Protein AF-A0A399SV78-F1 (afdb_monomer_lite)

Radius of gyration: 19.12 Å; chains: 1; bounding box: 38×28×61 Å

pLDDT: mean 84.19, std 14.44, range [46.03, 98.56]

Foldseek 3Di:
DDDDDPDDDPPCPPPCPQQDWDADPVRDIDGGNPDDDDDWDADPVPGTDWDQADQPDDVHRDTD

Secondary structure (DSSP, 8-state):
-PPPPPPPPPS---TT---SEEE-TTS-EEE-TT-------EETTTEE--PBPPTTSTTTT-B-

Structure (mmCIF, N/CA/C/O backbone):
data_AF-A0A399SV78-F1
#
_entry.id   AF-A0A399SV78-F1
#
loop_
_atom_site.group_PDB
_atom_site.id
_atom_site.type_symbol
_atom_site.label_atom_id
_atom_site.label_alt_id
_atom_site.label_comp_id
_atom_site.label_asym_id
_atom_site.label_entity_id
_atom_site.label_seq_id
_atom_site.pdbx_PDB_ins_code
_atom_site.Cartn_x
_atom_site.Cartn_y
_atom_site.Cartn_z
_atom_site.occupancy
_atom_site.B_iso_or_equiv
_atom_site.auth_seq_id
_atom_site.auth_comp_id
_atom_site.auth_asym_id
_atom_site.auth_atom_id
_atom_site.pdbx_PDB_model_num
ATOM 1 N N . MET A 1 1 ? -18.992 -22.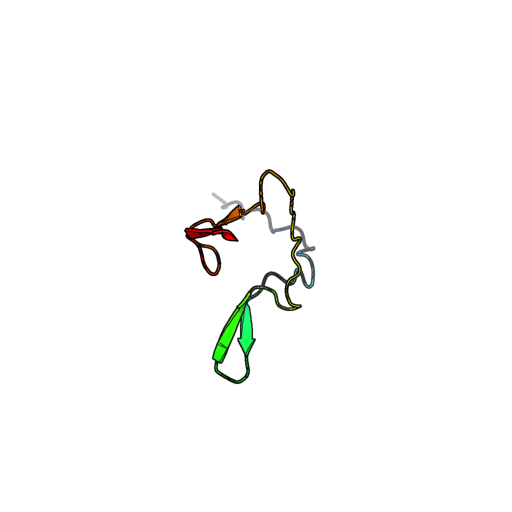317 -44.010 1.00 46.03 1 MET A N 1
ATOM 2 C CA . MET A 1 1 ? -18.896 -21.956 -42.579 1.00 46.03 1 MET A CA 1
ATOM 3 C C . MET A 1 1 ? -17.745 -20.975 -42.419 1.00 46.03 1 MET A C 1
ATOM 5 O O . MET A 1 1 ? -16.601 -21.388 -42.306 1.00 46.03 1 MET A O 1
ATOM 9 N N . THR A 1 2 ? -18.018 -19.680 -42.522 1.00 47.22 2 THR A N 1
ATOM 10 C CA . THR A 1 2 ? -17.037 -18.627 -42.236 1.00 47.22 2 THR A CA 1
ATOM 11 C C . THR A 1 2 ? -17.032 -18.396 -40.728 1.00 47.22 2 THR A C 1
ATOM 13 O O . THR A 1 2 ? -18.058 -18.032 -40.159 1.00 47.22 2 THR A O 1
ATOM 16 N N . ALA A 1 3 ? -15.909 -18.668 -40.065 1.00 54.97 3 ALA A N 1
ATOM 17 C CA . ALA A 1 3 ? -15.757 -18.371 -38.646 1.00 54.97 3 ALA A CA 1
ATO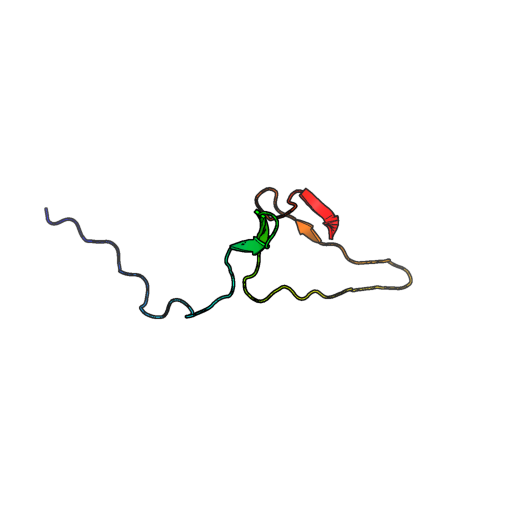M 18 C C . ALA A 1 3 ? -15.812 -16.848 -38.443 1.00 54.97 3 ALA A C 1
ATOM 20 O O . ALA A 1 3 ? -15.018 -16.109 -39.027 1.00 54.97 3 ALA A O 1
ATOM 21 N N . VAL A 1 4 ? -16.766 -16.376 -37.639 1.00 67.81 4 VAL A N 1
ATOM 22 C CA . VAL A 1 4 ? -16.838 -14.972 -37.219 1.00 67.81 4 VAL A CA 1
ATOM 23 C C . VAL A 1 4 ? -15.629 -14.700 -36.327 1.00 67.81 4 VAL A C 1
ATOM 25 O O . VAL A 1 4 ? -15.485 -15.316 -35.271 1.00 67.81 4 VAL A O 1
ATOM 28 N N . ARG A 1 5 ? -14.736 -13.800 -36.757 1.00 63.59 5 ARG A N 1
ATOM 29 C CA . ARG A 1 5 ? -13.668 -13.287 -35.889 1.00 63.59 5 ARG A CA 1
ATOM 30 C C . ARG A 1 5 ? -14.313 -12.601 -34.677 1.00 63.59 5 ARG A C 1
ATOM 32 O O . ARG A 1 5 ? -15.257 -11.833 -34.878 1.00 63.59 5 ARG A O 1
ATOM 39 N N . PRO A 1 6 ? -13.819 -12.836 -33.449 1.00 68.00 6 PRO A N 1
ATOM 40 C CA . PRO A 1 6 ? -14.287 -12.095 -32.286 1.00 68.00 6 PRO A CA 1
ATOM 41 C C . PRO A 1 6 ? -14.054 -10.587 -32.493 1.00 68.00 6 PRO A C 1
ATOM 43 O O . PRO A 1 6 ? -13.108 -10.212 -33.198 1.00 68.00 6 PRO A O 1
ATOM 46 N N . PRO A 1 7 ? -14.922 -9.726 -31.931 1.00 69.38 7 PRO A N 1
ATOM 47 C CA . PRO A 1 7 ? -14.814 -8.283 -32.101 1.00 69.38 7 PRO A CA 1
ATOM 48 C C . PRO A 1 7 ? -13.438 -7.795 -31.637 1.00 69.38 7 PRO A C 1
ATOM 50 O O . PRO A 1 7 ? -12.956 -8.187 -30.574 1.00 69.38 7 PRO A O 1
ATOM 53 N N . GLU A 1 8 ? -12.798 -6.952 -32.451 1.00 68.50 8 GLU A N 1
ATOM 54 C CA . GLU A 1 8 ? -11.563 -6.282 -32.046 1.00 68.50 8 GLU A CA 1
ATOM 55 C C . GLU A 1 8 ? -11.845 -5.399 -30.822 1.00 68.50 8 GLU A C 1
ATOM 57 O O . GLU A 1 8 ? -12.879 -4.721 -30.793 1.00 68.50 8 GLU A O 1
ATOM 62 N N . PRO A 1 9 ? -10.945 -5.372 -29.821 1.00 60.50 9 PRO A N 1
ATOM 63 C CA . PRO A 1 9 ? -11.068 -4.438 -28.715 1.00 60.50 9 PRO A CA 1
ATOM 64 C C . PRO A 1 9 ? -11.177 -3.005 -29.255 1.00 60.50 9 PRO A C 1
ATOM 66 O O . PRO A 1 9 ? -10.529 -2.688 -30.262 1.00 60.50 9 PRO A O 1
ATOM 69 N N . PRO A 1 10 ? -11.952 -2.121 -28.604 1.00 64.50 10 PRO A N 1
ATOM 70 C CA . PRO A 1 10 ? -12.033 -0.724 -29.002 1.00 64.50 10 PRO A CA 1
ATOM 71 C C . PRO A 1 10 ? -10.625 -0.136 -29.153 1.00 64.50 10 PRO A C 1
ATOM 73 O O . PRO A 1 10 ? -9.797 -0.242 -28.244 1.00 64.50 10 PRO A O 1
ATOM 76 N N . ARG A 1 11 ? -10.331 0.483 -30.305 1.00 61.00 11 ARG A N 1
ATOM 77 C CA . ARG A 1 11 ? -9.077 1.227 -30.498 1.00 61.00 11 ARG A CA 1
ATOM 78 C C . ARG A 1 11 ? -9.125 2.470 -29.621 1.00 61.00 11 ARG A C 1
ATOM 80 O O . ARG A 1 11 ? -9.674 3.498 -29.994 1.00 61.00 11 ARG A O 1
ATOM 87 N N . GLY A 1 12 ? -8.583 2.294 -28.430 1.00 56.91 12 GLY A N 1
ATOM 88 C CA . GLY A 1 12 ? -8.577 3.251 -27.336 1.00 56.91 12 GLY A CA 1
ATOM 89 C C . GLY A 1 12 ? -8.145 2.587 -26.033 1.00 56.91 12 GLY A C 1
ATOM 90 O O . GLY A 1 12 ? -8.545 3.049 -24.971 1.00 56.91 12 GLY A O 1
ATOM 91 N N . ALA A 1 13 ? -7.362 1.496 -26.104 1.00 58.91 13 ALA A N 1
ATOM 92 C CA . ALA A 1 13 ? -6.605 1.025 -24.952 1.00 58.91 13 ALA A CA 1
ATOM 93 C C . ALA A 1 13 ? -5.893 2.251 -24.396 1.00 58.91 13 ALA A C 1
ATOM 95 O O . ALA A 1 13 ? -5.192 2.916 -25.164 1.00 58.91 13 ALA A O 1
ATOM 96 N N . HIS A 1 14 ? -6.193 2.580 -23.137 1.00 61.22 14 HIS A N 1
ATOM 97 C CA . HIS A 1 14 ? -5.647 3.713 -22.406 1.00 61.22 14 HIS A CA 1
ATOM 98 C C . HIS A 1 14 ? -4.163 3.771 -22.754 1.00 61.22 14 HIS A C 1
ATOM 100 O O . HIS A 1 14 ? -3.403 2.896 -22.336 1.00 61.22 14 HIS A O 1
ATOM 106 N N . ARG A 1 15 ? -3.780 4.691 -23.650 1.00 57.97 15 ARG A N 1
ATOM 107 C CA . ARG A 1 15 ? -2.372 4.869 -23.975 1.00 57.97 15 ARG A CA 1
ATOM 108 C C . ARG A 1 15 ? -1.794 5.316 -22.644 1.00 57.97 15 ARG A C 1
ATOM 110 O O . ARG A 1 15 ? -2.192 6.361 -22.141 1.00 57.97 15 ARG A O 1
ATOM 117 N N . ASP A 1 16 ? -1.019 4.419 -22.044 1.00 69.69 16 ASP A N 1
ATOM 118 C CA . ASP A 1 16 ? -0.303 4.611 -20.790 1.00 69.69 16 ASP A CA 1
ATOM 119 C C . ASP A 1 16 ? -1.139 4.446 -19.499 1.00 69.69 16 ASP A C 1
ATOM 121 O O . ASP A 1 16 ? -1.158 5.333 -18.653 1.00 69.69 16 ASP A O 1
ATOM 125 N N . SER A 1 17 ? -1.816 3.300 -19.280 1.00 83.12 17 SER A N 1
ATOM 126 C CA . SER A 1 17 ? -2.533 3.053 -18.001 1.00 83.12 17 SER A CA 1
ATOM 127 C C . SER A 1 17 ? -1.621 3.012 -16.765 1.00 83.12 17 SER A C 1
ATOM 129 O O . SER A 1 17 ? -2.089 3.167 -15.643 1.00 83.12 17 SER A O 1
ATOM 131 N N . GLY A 1 18 ? -0.318 2.789 -16.954 1.00 86.25 18 GLY A N 1
ATOM 132 C CA . GLY A 1 18 ? 0.624 2.560 -15.860 1.00 86.25 18 GLY A CA 1
ATOM 133 C C . GLY A 1 18 ? 0.531 1.160 -15.240 1.00 86.25 18 GLY A C 1
ATOM 134 O O . GLY A 1 18 ? 1.416 0.808 -14.462 1.00 86.25 18 GLY A O 1
ATOM 135 N N . ASP A 1 19 ? -0.452 0.333 -15.623 1.00 87.19 19 ASP A N 1
ATOM 136 C CA . ASP A 1 19 ? -0.622 -1.060 -15.177 1.00 87.19 19 ASP A CA 1
ATOM 137 C C . ASP A 1 19 ? 0.378 -1.989 -15.871 1.00 87.19 19 ASP A C 1
ATOM 139 O O . ASP A 1 19 ? 0.039 -2.837 -16.702 1.00 87.19 19 ASP A O 1
ATOM 143 N N . ALA A 1 20 ? 1.650 -1.793 -15.559 1.00 88.62 20 ALA A N 1
ATOM 144 C CA . ALA A 1 20 ? 2.740 -2.566 -16.115 1.00 88.62 20 ALA A CA 1
ATOM 145 C C . ALA A 1 20 ? 3.800 -2.857 -15.056 1.00 88.62 20 ALA A C 1
ATOM 147 O O . ALA A 1 20 ? 3.943 -2.149 -14.056 1.00 88.62 20 ALA A O 1
ATOM 148 N N . TRP A 1 21 ? 4.559 -3.920 -15.311 1.00 89.12 21 TRP A N 1
ATOM 149 C CA . TRP A 1 21 ? 5.784 -4.210 -14.581 1.00 89.12 21 TRP A CA 1
ATOM 150 C C . TRP A 1 21 ? 6.923 -3.327 -15.090 1.00 89.12 21 TRP A C 1
ATOM 152 O O . TRP A 1 21 ? 7.076 -3.161 -16.300 1.00 89.12 21 TRP A O 1
ATOM 162 N N . VAL A 1 22 ? 7.753 -2.842 -14.174 1.00 91.81 22 VAL A N 1
ATOM 163 C CA . VAL A 1 22 ? 9.037 -2.191 -14.466 1.00 91.81 22 VAL A CA 1
ATOM 164 C C . VAL A 1 22 ? 10.160 -2.888 -13.708 1.00 91.81 22 VAL A C 1
ATOM 166 O O . VAL A 1 22 ? 9.926 -3.472 -12.649 1.00 91.81 22 VAL A O 1
ATOM 169 N N . GLU A 1 23 ? 11.366 -2.850 -14.267 1.00 95.00 23 GLU A N 1
ATOM 170 C CA . GLU A 1 23 ? 12.565 -3.458 -13.688 1.00 95.00 23 GLU A CA 1
ATOM 171 C C . GLU A 1 23 ? 13.529 -2.364 -13.213 1.00 95.00 23 GLU A C 1
ATOM 173 O O . GLU A 1 23 ? 13.789 -1.399 -13.936 1.00 95.00 23 GLU A O 1
ATOM 178 N N . GLY A 1 24 ? 14.013 -2.489 -11.977 1.00 90.56 24 GLY A N 1
ATOM 179 C CA . GLY A 1 24 ? 15.016 -1.602 -11.397 1.00 90.56 24 GLY A CA 1
ATOM 180 C C . GLY A 1 24 ? 16.438 -1.930 -11.876 1.00 90.56 24 GLY A C 1
ATOM 181 O O . GLY A 1 24 ? 16.671 -2.998 -12.439 1.00 90.56 24 GLY A O 1
ATOM 182 N N . PRO A 1 25 ? 17.427 -1.053 -11.619 1.00 94.06 25 PRO A N 1
ATOM 183 C CA . PRO A 1 25 ? 18.829 -1.283 -12.002 1.00 94.06 25 PRO A CA 1
ATOM 184 C C . PRO A 1 25 ? 19.464 -2.556 -11.416 1.00 94.06 25 PRO A C 1
ATOM 186 O O . PRO A 1 25 ? 20.518 -2.989 -11.873 1.00 94.06 25 PRO A O 1
ATOM 189 N N . ASP A 1 26 ? 18.847 -3.132 -10.390 1.00 95.88 26 ASP A N 1
ATOM 190 C CA . ASP A 1 26 ? 19.256 -4.343 -9.683 1.00 95.88 26 ASP A CA 1
ATOM 191 C C . ASP A 1 26 ? 18.439 -5.590 -10.079 1.00 95.88 26 ASP A C 1
ATOM 193 O O . ASP A 1 26 ? 18.589 -6.646 -9.463 1.00 95.88 26 ASP A O 1
ATOM 197 N N . GLY A 1 27 ? 17.573 -5.484 -11.093 1.00 94.12 27 GLY A N 1
ATOM 198 C CA . GLY A 1 27 ? 16.723 -6.576 -11.573 1.00 94.12 27 GLY A CA 1
ATOM 199 C C . GLY A 1 27 ? 15.443 -6.796 -10.759 1.00 94.12 27 GLY A C 1
ATOM 200 O O . GLY A 1 27 ? 14.680 -7.723 -11.047 1.00 94.12 27 GLY A O 1
ATOM 201 N N . GLN A 1 28 ? 15.171 -5.973 -9.739 1.00 91.69 28 GLN A N 1
ATOM 202 C CA . GLN A 1 28 ? 13.922 -6.067 -8.981 1.00 91.69 28 GLN A CA 1
ATOM 203 C C . GLN A 1 28 ? 12.731 -5.598 -9.821 1.00 91.69 28 GLN A C 1
ATOM 205 O O . GLN A 1 28 ? 12.820 -4.617 -10.558 1.00 91.69 28 GLN A O 1
ATOM 210 N N . ARG A 1 29 ? 11.589 -6.283 -9.691 1.00 90.00 29 ARG A N 1
ATOM 211 C CA . ARG A 1 29 ? 10.366 -5.972 -10.443 1.00 90.00 29 ARG A CA 1
ATOM 212 C C . ARG A 1 29 ? 9.341 -5.254 -9.575 1.00 90.00 29 ARG A C 1
ATOM 214 O O . ARG A 1 29 ? 8.985 -5.743 -8.507 1.00 90.00 29 ARG A O 1
ATOM 221 N N . PHE A 1 30 ? 8.792 -4.161 -10.093 1.00 87.38 30 PHE A N 1
ATOM 222 C CA . PHE A 1 30 ? 7.768 -3.350 -9.432 1.00 87.38 30 PHE A CA 1
ATOM 223 C C . PHE A 1 30 ? 6.527 -3.221 -10.317 1.00 87.38 30 PHE A C 1
ATOM 225 O O . PHE A 1 30 ? 6.638 -3.140 -11.540 1.00 87.38 30 PHE A O 1
ATOM 232 N N . TRP A 1 31 ? 5.341 -3.225 -9.708 1.00 88.38 31 TRP A N 1
ATOM 233 C CA . TRP A 1 31 ? 4.074 -2.980 -10.402 1.00 88.38 31 TRP A CA 1
ATOM 234 C C . TRP A 1 31 ? 3.716 -1.494 -10.339 1.00 88.38 31 TRP A C 1
ATOM 236 O O . TRP A 1 31 ? 3.780 -0.906 -9.259 1.00 88.38 31 TRP A O 1
ATOM 246 N N . GLY A 1 32 ? 3.297 -0.918 -11.466 1.00 90.31 32 GLY A N 1
ATOM 247 C CA . GLY A 1 32 ? 2.972 0.503 -11.585 1.00 90.31 32 GLY A CA 1
ATOM 248 C C . GLY A 1 32 ? 4.113 1.271 -12.244 1.00 90.31 32 GLY A C 1
ATOM 249 O O . GLY A 1 32 ? 5.046 1.704 -11.570 1.00 90.31 32 GLY A O 1
ATOM 250 N N . ALA A 1 33 ? 4.037 1.472 -13.561 1.00 91.06 33 ALA A N 1
ATOM 251 C CA . ALA A 1 33 ? 5.118 2.076 -14.346 1.00 91.06 33 ALA A CA 1
ATOM 252 C C . ALA A 1 33 ? 5.470 3.513 -13.931 1.00 91.06 33 ALA A C 1
ATOM 254 O O . ALA A 1 33 ? 6.580 3.976 -14.181 1.00 91.06 33 ALA A O 1
ATOM 255 N N . TYR A 1 34 ? 4.534 4.201 -13.278 1.00 89.50 34 TYR A N 1
ATOM 256 C CA . TYR A 1 34 ? 4.681 5.583 -12.819 1.00 89.50 34 TYR A CA 1
ATOM 257 C C . TYR A 1 34 ? 4.706 5.700 -11.287 1.00 89.50 34 TYR A C 1
ATOM 259 O O . TYR A 1 34 ? 4.559 6.794 -10.746 1.00 89.50 34 TYR A O 1
ATOM 267 N N . GLY A 1 35 ? 4.896 4.580 -10.583 1.00 87.38 35 GLY A N 1
ATOM 268 C CA . GLY A 1 35 ? 4.808 4.501 -9.128 1.00 87.38 35 GLY A CA 1
ATOM 269 C C . GLY A 1 35 ? 3.391 4.226 -8.624 1.00 87.38 35 GLY A C 1
ATOM 270 O O . GLY A 1 35 ? 2.469 3.951 -9.392 1.00 87.38 35 GLY A O 1
ATOM 271 N N . ALA A 1 36 ? 3.232 4.277 -7.303 1.00 85.69 36 ALA A N 1
ATOM 272 C CA . ALA A 1 36 ? 1.974 4.010 -6.616 1.00 85.69 36 ALA A CA 1
ATOM 273 C C . ALA A 1 36 ? 1.682 5.099 -5.577 1.00 85.69 36 ALA A C 1
ATOM 275 O O . ALA A 1 36 ? 2.596 5.690 -5.003 1.00 85.69 36 ALA A O 1
ATOM 276 N N . ALA A 1 37 ? 0.398 5.321 -5.307 1.00 87.44 37 ALA A N 1
ATOM 277 C CA . ALA A 1 37 ? -0.086 6.151 -4.211 1.00 87.44 37 ALA A CA 1
ATOM 278 C C . ALA A 1 37 ? -1.082 5.346 -3.366 1.00 87.44 37 ALA A C 1
ATOM 280 O O . ALA A 1 37 ? -1.751 4.447 -3.876 1.00 87.44 37 ALA A O 1
ATOM 281 N N . GLY A 1 38 ? -1.180 5.667 -2.076 1.00 88.75 38 GLY A N 1
ATOM 282 C CA . GLY A 1 38 ? -2.081 5.003 -1.135 1.00 88.75 38 GLY A CA 1
ATOM 283 C C . GLY A 1 38 ? -2.644 5.976 -0.103 1.00 88.75 38 GLY A C 1
ATOM 284 O O . GLY A 1 38 ? -2.129 7.081 0.069 1.00 88.75 38 GLY A O 1
ATOM 285 N N . LEU A 1 39 ? -3.710 5.557 0.576 1.00 94.44 39 LEU A N 1
ATOM 286 C CA . LEU A 1 39 ? -4.327 6.287 1.683 1.00 94.44 39 LEU A CA 1
ATOM 287 C C . LEU A 1 39 ? -4.074 5.533 2.989 1.00 94.44 39 LEU A C 1
ATOM 289 O O . LEU A 1 39 ? -4.192 4.312 3.023 1.00 94.44 39 LEU A O 1
ATOM 293 N N . LEU A 1 40 ? -3.784 6.266 4.066 1.00 96.25 40 LEU A N 1
ATOM 294 C CA . LEU A 1 40 ? -3.776 5.734 5.427 1.00 96.25 40 LEU A CA 1
ATOM 295 C C . LEU A 1 40 ? -5.031 6.229 6.145 1.00 96.25 40 LEU A C 1
ATOM 297 O O . LEU A 1 40 ? -5.164 7.423 6.412 1.00 96.25 40 LEU A O 1
ATOM 301 N N . VAL A 1 41 ? -5.947 5.311 6.452 1.00 97.50 41 VAL A N 1
ATOM 302 C CA . VAL A 1 41 ? -7.165 5.618 7.209 1.00 97.50 41 VAL A CA 1
ATOM 303 C C . VAL A 1 41 ? -6.963 5.159 8.646 1.00 97.50 41 VAL A C 1
ATOM 305 O O . VAL A 1 41 ? -6.788 3.967 8.901 1.00 97.50 41 VAL A O 1
ATOM 308 N N . HIS A 1 42 ? -6.978 6.116 9.572 1.00 98.19 42 HIS A N 1
ATOM 309 C CA . HIS A 1 42 ? -6.775 5.885 10.996 1.00 98.19 42 HIS A CA 1
ATOM 310 C C . HIS A 1 42 ? -7.938 6.465 11.797 1.00 98.19 42 HIS A C 1
ATOM 312 O O . HIS A 1 42 ? -8.264 7.646 11.671 1.00 98.19 42 HIS A O 1
ATOM 318 N N . ASP A 1 43 ? -8.522 5.623 12.637 1.00 98.25 43 ASP A N 1
ATOM 319 C CA . ASP A 1 43 ? -9.495 5.991 13.654 1.00 98.25 43 ASP A CA 1
ATOM 320 C C . ASP A 1 43 ? -8.860 5.750 15.040 1.00 98.25 43 ASP A C 1
ATOM 322 O O . ASP A 1 43 ? -8.330 4.659 15.262 1.00 98.25 43 ASP A O 1
ATOM 326 N N . PRO A 1 44 ? -8.878 6.727 15.971 1.00 98.06 44 PRO A N 1
ATOM 327 C CA . PRO A 1 44 ? -8.196 6.593 17.261 1.00 98.06 44 PRO A CA 1
ATOM 328 C C . PRO A 1 44 ? -8.666 5.418 18.128 1.00 98.06 44 PRO A C 1
ATOM 330 O O . PRO A 1 44 ? -7.873 4.893 18.907 1.00 98.06 44 PRO A O 1
ATOM 333 N N . ASP A 1 45 ? -9.927 5.001 17.990 1.00 98.56 45 ASP A N 1
ATOM 334 C CA . ASP A 1 45 ? -10.529 3.957 18.823 1.00 98.56 45 ASP A CA 1
ATOM 335 C C . ASP A 1 45 ? -10.541 2.591 18.118 1.00 98.56 45 ASP A C 1
ATOM 337 O O . ASP A 1 45 ? -10.504 1.543 18.767 1.00 98.56 45 ASP A O 1
ATOM 341 N N . ARG A 1 46 ? -10.607 2.580 16.781 1.00 97.75 46 ARG A N 1
ATOM 342 C CA . ARG A 1 46 ? -10.747 1.367 15.952 1.00 97.75 46 ARG A CA 1
ATOM 343 C C . ARG A 1 46 ? -9.448 0.943 15.268 1.00 97.75 46 ARG A C 1
ATOM 345 O O . ARG A 1 46 ? -9.369 -0.181 14.776 1.00 97.75 46 ARG A O 1
ATOM 352 N N . GLY A 1 47 ? -8.442 1.813 15.240 1.00 97.62 47 GLY A N 1
ATOM 353 C CA . GLY A 1 47 ? -7.133 1.558 14.650 1.00 97.62 47 GLY A CA 1
ATOM 354 C C . GLY A 1 47 ? -7.047 1.887 13.156 1.00 97.62 47 GLY A C 1
ATOM 355 O O . GLY A 1 47 ? -7.701 2.799 12.649 1.00 97.62 47 GLY A O 1
ATOM 356 N N . VAL A 1 48 ? -6.175 1.164 12.449 1.00 97.94 48 VAL A N 1
ATOM 357 C CA . VAL A 1 48 ? -5.889 1.372 11.020 1.00 97.94 48 VAL A CA 1
ATOM 358 C C . VAL A 1 48 ? -6.711 0.409 10.170 1.00 97.94 48 VAL A C 1
ATOM 360 O O . VAL A 1 48 ? -6.717 -0.797 10.421 1.00 97.94 48 VAL A O 1
ATOM 363 N N . LEU A 1 49 ? -7.373 0.932 9.137 1.00 97.25 49 LEU A N 1
ATOM 364 C CA . LEU A 1 49 ? -8.054 0.103 8.145 1.00 97.25 49 LEU A CA 1
ATOM 365 C C . LEU A 1 49 ? -7.024 -0.552 7.218 1.00 97.25 49 LEU A C 1
ATOM 367 O O . LEU A 1 49 ? -6.218 0.145 6.607 1.00 97.25 49 LEU A O 1
ATOM 371 N N . LEU A 1 50 ? -7.101 -1.876 7.083 1.00 96.69 50 LEU A N 1
ATOM 372 C CA . LEU A 1 50 ? -6.261 -2.661 6.181 1.00 96.69 50 LEU A CA 1
ATOM 373 C C . LEU A 1 50 ? -7.125 -3.420 5.168 1.00 96.69 50 LEU A C 1
ATOM 375 O O . LEU A 1 50 ? -8.194 -3.935 5.504 1.00 96.69 50 LEU A O 1
ATOM 379 N N . GLN A 1 51 ? -6.634 -3.537 3.939 1.00 94.75 51 GLN A N 1
ATOM 380 C CA . GLN A 1 51 ? -7.204 -4.354 2.877 1.00 94.75 51 GLN A CA 1
ATOM 381 C C . GLN A 1 51 ? -6.452 -5.686 2.775 1.00 94.75 51 GLN A C 1
ATOM 383 O O . GLN A 1 51 ? -5.229 -5.724 2.617 1.00 94.75 51 GLN A O 1
ATOM 388 N N . HIS A 1 52 ? -7.192 -6.798 2.790 1.00 96.06 52 HIS A N 1
ATOM 389 C CA . HIS A 1 52 ? -6.625 -8.103 2.452 1.00 96.06 52 HIS A CA 1
ATOM 390 C C . HIS A 1 52 ? -6.449 -8.232 0.938 1.00 96.06 52 HIS A C 1
ATOM 392 O O . HIS A 1 52 ? -7.381 -8.002 0.161 1.00 96.06 52 HIS A O 1
ATOM 398 N N . ARG A 1 53 ? -5.236 -8.579 0.5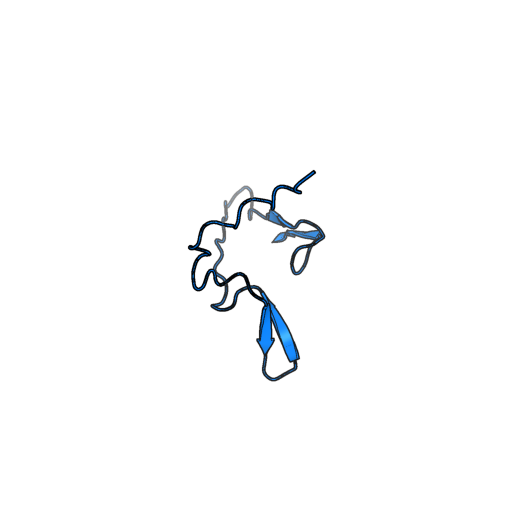10 1.00 94.06 53 ARG A N 1
ATOM 399 C CA . ARG A 1 53 ? -4.872 -8.658 -0.908 1.00 94.06 53 ARG A CA 1
ATOM 400 C C . ARG A 1 53 ? -5.181 -10.039 -1.478 1.00 94.06 53 ARG A C 1
ATOM 402 O O . ARG A 1 53 ? -4.809 -11.058 -0.894 1.00 94.06 53 ARG A O 1
ATOM 409 N N . VAL A 1 54 ? -5.799 -10.076 -2.662 1.00 93.44 54 VAL A N 1
ATOM 410 C CA . VAL A 1 54 ? -6.022 -11.322 -3.416 1.00 93.44 54 VAL A CA 1
ATOM 411 C C . VAL A 1 54 ? -4.697 -12.042 -3.680 1.00 93.44 54 VAL A C 1
ATOM 413 O O . VAL A 1 54 ? -3.674 -11.410 -3.925 1.00 93.44 54 VAL A O 1
ATOM 416 N N . ALA A 1 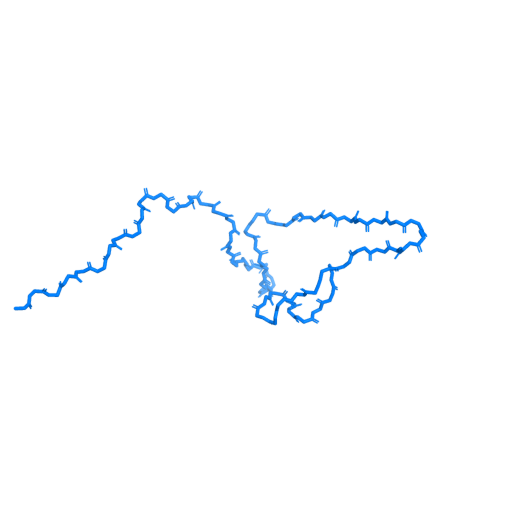55 ? -4.707 -13.376 -3.646 1.00 93.62 55 ALA A N 1
ATOM 417 C CA . ALA A 1 55 ? -3.479 -14.178 -3.659 1.00 93.62 55 ALA A CA 1
ATOM 418 C C . ALA A 1 55 ? -2.572 -13.937 -4.881 1.00 93.62 55 ALA A C 1
ATOM 420 O O . ALA A 1 55 ? -1.359 -14.072 -4.781 1.00 93.62 55 ALA A O 1
ATOM 421 N N . TRP A 1 56 ? -3.150 -13.575 -6.026 1.00 83.69 56 TRP A N 1
ATOM 422 C CA . TRP A 1 56 ? -2.427 -13.384 -7.284 1.00 83.69 56 TRP A CA 1
ATOM 423 C C . TRP A 1 56 ? -1.907 -11.952 -7.501 1.00 83.69 56 TRP A C 1
ATOM 425 O O . TRP A 1 56 ? -1.332 -11.674 -8.552 1.00 83.69 56 TRP A O 1
ATOM 435 N N . SER A 1 57 ? -2.088 -11.032 -6.545 1.00 85.25 57 SER A N 1
ATOM 436 C CA . SER A 1 57 ? -1.504 -9.688 -6.630 1.00 85.25 57 SER A CA 1
ATOM 437 C C . SER A 1 57 ? -0.035 -9.667 -6.195 1.00 85.25 57 SER A C 1
ATOM 439 O O . SER A 1 57 ? 0.448 -10.577 -5.520 1.00 85.25 57 SER A O 1
ATOM 441 N N . HIS A 1 58 ? 0.670 -8.570 -6.489 1.00 78.62 58 HIS A N 1
ATOM 442 C CA . HIS A 1 58 ? 1.957 -8.285 -5.848 1.00 78.62 58 HIS A CA 1
ATOM 443 C C . HIS A 1 58 ? 1.781 -8.300 -4.313 1.00 78.62 58 HIS A C 1
ATOM 445 O O . HIS A 1 58 ? 0.853 -7.669 -3.799 1.00 78.62 58 HIS A O 1
ATOM 451 N N . HIS A 1 59 ? 2.605 -9.085 -3.606 1.00 85.19 59 HIS A N 1
ATOM 452 C CA . HIS A 1 59 ? 2.469 -9.389 -2.170 1.00 85.19 59 HIS A CA 1
ATOM 453 C C . HIS A 1 59 ? 1.072 -9.898 -1.742 1.00 85.19 59 HIS A C 1
ATOM 455 O O . HIS A 1 59 ? 0.555 -9.525 -0.687 1.00 85.19 59 HIS A O 1
ATOM 461 N N . GLY A 1 60 ? 0.436 -10.739 -2.565 1.00 92.06 60 GLY A N 1
ATOM 462 C CA . GLY A 1 60 ? -0.874 -11.331 -2.279 1.00 92.06 60 GLY A CA 1
ATOM 463 C C . GLY A 1 60 ? -0.936 -12.107 -0.957 1.00 92.06 60 GLY A C 1
ATOM 464 O O . GLY A 1 60 ? 0.059 -12.652 -0.482 1.00 92.06 60 GLY A O 1
ATOM 465 N N . GLY A 1 61 ? -2.120 -12.141 -0.342 1.00 95.12 61 GLY A N 1
ATOM 466 C CA . GLY A 1 61 ? -2.352 -12.787 0.955 1.00 95.12 61 GLY A CA 1
ATOM 467 C C . GLY A 1 61 ? -1.959 -11.948 2.175 1.00 95.12 61 GLY A C 1
ATOM 468 O O . GLY A 1 61 ? -2.265 -12.348 3.298 1.00 95.12 61 GLY A O 1
ATOM 469 N N . THR A 1 62 ? -1.336 -10.786 1.972 1.00 95.06 62 THR A N 1
ATOM 470 C CA . THR A 1 62 ? -0.994 -9.842 3.045 1.00 95.06 62 THR A CA 1
ATOM 471 C C . THR A 1 62 ? -2.121 -8.840 3.313 1.00 95.06 62 THR A C 1
ATOM 473 O O . THR A 1 62 ? -3.030 -8.660 2.497 1.00 95.06 62 THR A O 1
ATOM 476 N N . TRP A 1 63 ? -2.058 -8.199 4.480 1.00 94.12 63 TRP A N 1
ATOM 477 C CA . TRP 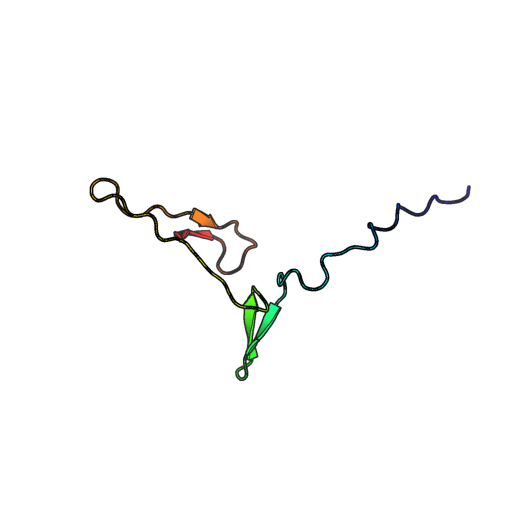A 1 63 ? -2.880 -7.046 4.842 1.00 94.12 63 TRP A CA 1
ATOM 478 C C . TRP A 1 63 ? -2.054 -5.776 4.659 1.00 94.12 63 TRP A C 1
ATOM 480 O O . TRP A 1 63 ? -0.901 -5.738 5.092 1.00 94.12 63 TRP A O 1
ATOM 490 N N . GLY A 1 64 ? -2.630 -4.753 4.034 1.00 88.81 64 GLY A N 1
ATOM 491 C CA . GLY A 1 64 ? -1.984 -3.451 3.875 1.00 88.81 64 GLY A CA 1
ATOM 492 C C . GLY A 1 64 ? -2.909 -2.422 3.275 1.00 88.81 64 GLY A C 1
ATOM 493 O O . GLY A 1 64 ? -4.131 -2.533 3.501 1.00 88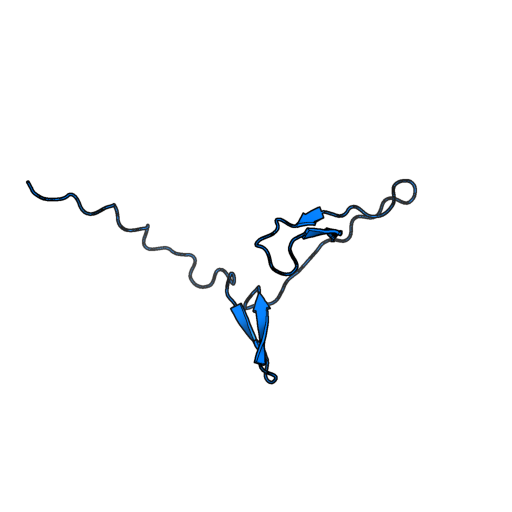.81 64 GLY A O 1
#

Sequence (64 aa):
MTAVRPPEPPRGAHRDSGDAWVEGPDGQRFWGAYGAAGLLVHDPDRGVLLQHRVAWSHHGGTWG

Organism: NCBI:txid2301718

=== Feature glossary ===
Key to the feature types in this record:

pLDDT. pLDDT is the predicted lDDT-Cα score: AlphaFold's confidence that the local environment of each residue (all inter-atomic distances within 15 Å) is correctly placed. It is a per-residue number between 0 and 100, with higher meaning more reliable.

Radius of gyration, Cα contacts, bounding box. The geometric summary reports three shape descriptors. Rg (radius of gyration) measures how spread out the Cα atoms are about their centre of mass; compact globular proteins have small Rg, elongated or unfolded ones large. Cα contacts (<8 Å, |i−j|>4) count long-range residue pairs in spatial proximity — high for tightly packed folds, near zero for rods or random coil. The bounding-box extents give the protein's footprint along x, y, z in Å.

Backbone torsions (φ/ψ). Backbone dihedral angles. Every residue except chain termini has a φ (preceding-C → N → Cα → C) and a ψ (N → Cα → C → next-N). They are reported in degrees following the IUPAC sign convention. Secondary structure is essentially a statement about which (φ, ψ) basin each residue occupies.

Contact-map, Ramachandran, and PAE plots. Plot images: a contact map (which residues are close in 3D, as an N×N binary image), a Ramachandran scatter (backbone torsion angles, revealing secondary-structure composition at a glance), and — for AlphaFold structures — a PAE heatmap (pairwise prediction confidence).

Predicted aligned error. Predicted Aligned Error (PAE) is an AlphaFold confidence matrix: entry (i, j) is the expected error in the position of residue j, in ångströms, when the prediction is superimposed on the true structure at residue i. Low PAE within a block of residues means that block is internally rigid and well-predicted; high PAE between two blocks means their relative placement is uncertain even if each block individually is confident.

Secondary structure (3-state, P-SEA). Three-state secondary structure (P-SEA) collapses the eight DSSP classes into helix (a), strand (b), and coil (c). P-SEA assigns these from Cα geometry alone — distances and angles — without requiring backbone oxygens, so it works on any Cα trace.

Solvent-accessible surface area. Solvent-accessible surface area (SASA) is the area in Å² traced out by the centre of a 1.4 Å probe sphere (a water molecule) rolled over the protein's van der Waals surface (Shrake–Rupley / Lee–Richards construction). Buried residues have near-zero SASA; fully exposed residues can exceed 200 Å². The total SASA scales roughly with the number of surface residues.

Foldseek 3Di. The Foldseek 3Di string encodes local tertiary geometry as a 20-letter alphabet — one character per residue — derived from the relative positions of nearby Cα atoms. Unlike the amino-acid sequence, 3Di is a direct function of the 3D structure, so two proteins with the same fold have similar 3Di strings even at low sequence identity.

B-factor. For experimental (PDB) structures, the B-factor (temperature factor) quantifies the positional spread of each atom in the crystal — a combination of thermal vibration and static disorder — in units of Å². High B-factors mark flexible loops or poorly resolved regions; low B-factors mark the rigid, well-ordered core.

mmCIF coordinates. The mmCIF block holds the 3D Cartesian coordinates of each backbone atom (N, Cα, C, O) in ångströms. mmCIF is the PDB's canonical archive format — a tagged-loop text representation of the atomic model.

InterPro / GO / CATH / organism. Functional annotations link the protein to curated databases. InterPro entries identify conserved domains and families by matching the sequence against member-database signatures (Pfam, PROSITE, CDD, …). Gene Ontology (GO) terms describe molecular function, biological process, and cellular component in a controlled vocabulary. CATH places the structure in a hierarchical fold classification (Class/Architecture/Topology/Homologous-superfamily). The organism is the source species.

Rendered structure images. Structure images are PyMOL renders from six orthogonal camera directions. Cartoon representation draws helices as coils and strands as arrows; sticks shows the backbone as bonds; surface shows the solvent-excluded envelope. Rainbow coloring maps sequence position to hue (blue→red, N→C); chain coloring assigns a distinct color per polypeptide.

Sequence. This is the polypeptide sequence — one letter per residue, N-terminus first. Length ranges from a few dozen residues for small domains to over a thousand for large multi-domain proteins.

Secondary structure (8-state, DSSP). The SS8 string is DSSP's per-residue secondary-structure call. α-helix (H) means an i→i+4 H-bond ladder; β-strand (E) means the residue participates in a β-sheet; 3₁₀ (G) and π (I) are tighter and wider helices; T/S are turns/bends; '-' is loop.

Nearest PDB structures. Structural nearest neighbors (via Foldseek easy-search vs the PDB). Reported per hit: target PDB id, E-value, and alignment TM-score. A TM-score above ~0.5 is the conventional threshold for 'same fold'.